Protein AF-A0A7S1WUR0-F1 (afdb_monomer_lite)

InterPro domains:
  IPR009030 Growth factor receptor cysteine-rich domain superfamily [SSF57184] (7-66)

Radius of gyration: 28.3 Å; chains: 1; bounding box: 76×23×71 Å

Structure (mmCIF, N/CA/C/O backbone):
data_AF-A0A7S1WUR0-F1
#
_entry.id   AF-A0A7S1WUR0-F1
#
loop_
_atom_site.group_PDB
_atom_site.id
_atom_site.type_symbol
_atom_site.label_atom_id
_atom_site.label_alt_id
_atom_site.label_comp_id
_atom_site.label_asym_id
_atom_site.label_entity_id
_atom_site.label_seq_id
_atom_site.pdbx_PDB_ins_code
_atom_site.Cartn_x
_atom_site.Cartn_y
_atom_site.Cartn_z
_atom_site.occupancy
_atom_site.B_iso_or_equiv
_atom_site.auth_seq_id
_atom_site.auth_comp_id
_atom_site.auth_asym_id
_atom_site.auth_atom_id
_atom_site.pdbx_PDB_model_num
ATOM 1 N N . LEU A 1 1 ? -18.881 -7.297 22.782 1.00 90.00 1 LEU A N 1
ATOM 2 C CA . LEU A 1 1 ? -18.454 -5.884 22.681 1.00 90.00 1 LEU A CA 1
ATOM 3 C C . LEU A 1 1 ? -19.595 -5.100 22.065 1.00 90.00 1 LEU A C 1
ATOM 5 O O . LEU A 1 1 ? -20.165 -5.576 21.096 1.00 90.00 1 LEU A O 1
ATOM 9 N N . PHE A 1 2 ? -19.976 -3.958 22.628 1.00 90.94 2 PHE A N 1
ATOM 10 C CA . PHE A 1 2 ? -21.025 -3.141 22.015 1.00 90.94 2 PHE A CA 1
ATOM 11 C C . PHE A 1 2 ? -20.499 -2.443 20.752 1.00 90.94 2 PHE A C 1
ATOM 13 O O . PHE A 1 2 ? -19.476 -1.752 20.819 1.00 90.94 2 PHE A O 1
ATOM 20 N N . ASP A 1 3 ? -21.188 -2.619 19.624 1.00 91.06 3 ASP A N 1
ATOM 21 C CA . ASP A 1 3 ? -20.923 -1.905 18.377 1.00 91.06 3 ASP A CA 1
ATOM 22 C C . ASP A 1 3 ? -22.010 -0.845 18.149 1.00 91.06 3 ASP A C 1
ATOM 24 O O . ASP A 1 3 ? -23.180 -1.152 17.919 1.00 91.06 3 ASP A O 1
ATOM 28 N N . ALA A 1 4 ? -21.609 0.427 18.205 1.00 87.00 4 ALA A N 1
ATOM 29 C CA . ALA A 1 4 ? -22.518 1.555 18.029 1.00 87.00 4 ALA A CA 1
ATOM 30 C C . ALA A 1 4 ? -23.053 1.691 16.592 1.00 87.00 4 ALA A C 1
ATOM 32 O O . ALA A 1 4 ? -24.118 2.270 16.403 1.00 87.00 4 ALA A O 1
ATOM 33 N N . ARG A 1 5 ? -22.334 1.179 15.584 1.00 84.50 5 ARG A N 1
ATOM 34 C CA . ARG A 1 5 ? -22.789 1.170 14.187 1.00 84.50 5 ARG A CA 1
ATOM 35 C C . ARG A 1 5 ? -23.819 0.070 13.969 1.00 84.50 5 ARG A C 1
ATOM 37 O O . ARG A 1 5 ? -24.817 0.304 13.296 1.00 84.50 5 ARG A O 1
ATOM 44 N N . ALA A 1 6 ? -23.570 -1.106 14.533 1.00 86.38 6 ALA A N 1
ATOM 45 C CA . ALA A 1 6 ? -24.468 -2.245 14.400 1.00 86.38 6 ALA A CA 1
ATOM 46 C C . ALA A 1 6 ? -25.691 -2.145 15.336 1.00 86.38 6 ALA A C 1
ATOM 48 O O . ALA A 1 6 ? -26.694 -2.826 15.125 1.00 86.38 6 ALA A O 1
ATOM 49 N N . GLY A 1 7 ? -25.612 -1.313 16.380 1.00 90.31 7 GLY A N 1
ATOM 50 C CA . GLY A 1 7 ? -26.679 -1.123 17.365 1.00 90.31 7 GLY A CA 1
ATOM 51 C C . GLY A 1 7 ? -26.875 -2.318 18.301 1.00 90.31 7 GLY A C 1
ATOM 52 O O . GLY A 1 7 ? -27.898 -2.408 18.973 1.00 90.31 7 GLY A O 1
ATOM 53 N N . HIS A 1 8 ? -25.921 -3.250 18.344 1.00 92.25 8 HIS A N 1
ATOM 54 C CA . HIS A 1 8 ? -26.003 -4.462 19.154 1.00 92.25 8 HIS A CA 1
ATOM 55 C C . HIS A 1 8 ? -24.619 -4.931 19.621 1.00 92.25 8 HIS A C 1
ATOM 57 O O . HIS A 1 8 ? -23.576 -4.391 19.245 1.00 92.25 8 HIS A O 1
ATOM 63 N N . CYS A 1 9 ? -24.606 -5.936 20.496 1.00 93.56 9 CYS A N 1
ATOM 64 C CA . CYS A 1 9 ? -23.377 -6.553 20.977 1.00 93.56 9 CYS A CA 1
ATOM 65 C C . CYS A 1 9 ? -22.859 -7.585 19.973 1.00 93.56 9 CYS A C 1
ATOM 67 O O . CYS A 1 9 ? -23.544 -8.559 19.676 1.00 93.56 9 CYS A O 1
ATOM 69 N N . VAL A 1 10 ? -21.618 -7.407 19.531 1.00 92.56 10 VAL A N 1
ATOM 70 C CA . VAL A 1 10 ? -20.904 -8.313 18.627 1.00 92.56 10 VAL A CA 1
ATOM 71 C C . VAL A 1 10 ? -19.798 -9.068 19.367 1.00 92.56 10 VAL A C 1
ATOM 73 O O . VAL A 1 10 ? -19.257 -8.592 20.374 1.00 92.56 10 VAL A O 1
ATOM 76 N N . SER A 1 11 ? -19.457 -10.263 18.886 1.00 90.88 11 SER A N 1
ATOM 77 C CA . SER A 1 11 ? -18.315 -11.048 19.379 1.00 90.88 11 SER A CA 1
ATOM 78 C C . SER A 1 11 ? -16.985 -10.495 18.864 1.00 90.88 11 SER A C 1
ATOM 80 O O . SER A 1 11 ? -16.018 -10.423 19.620 1.00 90.88 11 SER A O 1
ATOM 82 N N . PHE A 1 12 ? -16.967 -10.037 17.612 1.00 89.81 12 PHE A N 1
ATOM 83 C CA . PHE A 1 12 ? -15.813 -9.445 16.943 1.00 89.81 12 PHE A CA 1
ATOM 84 C C . PHE A 1 12 ? -16.182 -8.074 16.385 1.00 89.81 12 PHE A C 1
ATOM 86 O O . PHE A 1 12 ? -17.296 -7.885 15.908 1.00 89.81 12 PHE A O 1
ATOM 93 N N . CYS A 1 13 ? -15.252 -7.124 16.463 1.00 91.31 13 CYS A N 1
ATOM 94 C CA . CYS A 1 13 ? -15.443 -5.802 15.878 1.00 91.31 13 CYS A CA 1
ATOM 95 C C . CYS A 1 13 ? -15.172 -5.832 14.371 1.00 91.31 13 CYS A C 1
ATOM 97 O O . CYS A 1 13 ? -14.283 -6.552 13.912 1.00 91.31 13 CYS A O 1
ATOM 99 N N . ASP A 1 14 ? -15.909 -5.009 13.631 1.00 90.25 14 ASP A N 1
ATOM 100 C CA . ASP A 1 14 ? -15.717 -4.832 12.194 1.00 90.25 14 ASP A CA 1
ATOM 101 C C . ASP A 1 14 ? -14.340 -4.241 11.839 1.00 90.25 14 ASP A C 1
ATOM 103 O O . ASP A 1 14 ? -13.626 -3.670 12.669 1.00 90.25 14 ASP A O 1
ATOM 107 N N . LEU A 1 15 ? -13.976 -4.331 10.555 1.00 89.44 15 LEU A N 1
ATOM 108 C CA . LEU A 1 15 ? -12.764 -3.707 10.018 1.00 89.44 15 LEU A CA 1
ATOM 109 C C . LEU A 1 15 ? -12.739 -2.198 10.306 1.00 89.44 15 LEU A C 1
ATOM 111 O O . LEU A 1 15 ? -13.732 -1.487 10.152 1.00 89.44 15 LEU A O 1
ATOM 115 N N . GLY A 1 16 ? -11.570 -1.698 10.702 1.00 89.56 16 GLY A N 1
ATOM 116 C CA . GLY A 1 16 ? -11.385 -0.326 11.168 1.00 89.56 16 GLY A CA 1
ATOM 117 C C . GLY A 1 16 ? -11.782 -0.105 12.630 1.00 89.56 16 GLY A C 1
ATOM 118 O O . GLY A 1 16 ? -11.703 1.031 13.098 1.00 89.56 16 GLY A O 1
ATOM 119 N N . PHE A 1 17 ? -12.172 -1.150 13.365 1.00 92.00 17 PHE A N 1
ATOM 120 C CA . PHE A 1 17 ? -12.442 -1.096 14.798 1.00 92.00 17 PHE A CA 1
ATOM 121 C C . PHE A 1 17 ? -11.629 -2.148 15.557 1.00 92.00 17 PHE A C 1
ATOM 123 O O . PHE A 1 17 ? -11.302 -3.210 15.032 1.00 92.00 17 PHE A O 1
ATOM 130 N N . TRP A 1 18 ? -11.306 -1.853 16.814 1.00 92.88 18 TRP A N 1
ATOM 131 C CA . TRP A 1 18 ? -10.669 -2.798 17.725 1.00 92.88 18 TRP A CA 1
ATOM 132 C C . TRP A 1 18 ? -11.531 -3.029 18.963 1.00 92.88 18 TRP A C 1
ATOM 134 O O . TRP A 1 18 ? -12.318 -2.172 19.382 1.00 92.88 18 TRP A O 1
ATOM 144 N N . ALA A 1 19 ? -11.366 -4.212 19.545 1.00 92.81 19 ALA A N 1
ATOM 145 C CA . ALA A 1 19 ? -12.033 -4.614 20.769 1.00 92.81 19 ALA A CA 1
ATOM 146 C C . ALA A 1 19 ? -11.375 -3.937 21.975 1.00 92.81 19 ALA A C 1
ATOM 148 O O . ALA A 1 19 ? -10.319 -4.369 22.437 1.00 92.81 19 ALA A O 1
ATOM 149 N N . ASP A 1 20 ? -12.002 -2.887 22.500 1.00 91.62 20 ASP A N 1
ATOM 150 C CA . ASP A 1 20 ? -11.594 -2.311 23.774 1.00 91.62 20 ASP A CA 1
ATOM 151 C C . ASP A 1 20 ? -12.255 -3.094 24.914 1.00 91.62 20 ASP A C 1
ATOM 153 O O . ASP A 1 20 ? -13.465 -2.990 25.143 1.00 91.62 20 ASP A O 1
ATOM 157 N N . GLN A 1 21 ? -11.450 -3.898 25.609 1.00 89.00 21 GLN A N 1
ATOM 158 C CA . GLN A 1 21 ? -11.904 -4.725 26.727 1.00 89.00 21 GLN A CA 1
ATOM 159 C C . GLN A 1 21 ? -12.212 -3.902 27.982 1.00 89.00 21 GLN A C 1
ATOM 161 O O . GLN A 1 21 ? -13.090 -4.286 28.754 1.00 89.00 21 GLN A O 1
ATOM 166 N N . GLU A 1 22 ? -11.550 -2.759 28.166 1.00 90.62 22 GLU A N 1
ATOM 167 C CA . GLU A 1 22 ? -11.754 -1.876 29.316 1.00 90.62 22 GLU A CA 1
ATOM 168 C C . GLU A 1 22 ? -13.113 -1.177 29.210 1.00 90.62 22 GLU A C 1
ATOM 170 O O . GLU A 1 22 ? -13.914 -1.189 30.142 1.00 90.62 22 GLU A O 1
ATOM 175 N N . ALA A 1 23 ? -13.433 -0.664 28.020 1.00 90.12 23 ALA A N 1
ATOM 176 C CA . ALA A 1 23 ? -14.719 -0.026 27.742 1.00 90.12 23 ALA A CA 1
ATOM 177 C C . ALA A 1 23 ? -15.815 -1.000 27.254 1.00 90.12 23 ALA A C 1
ATOM 179 O O . ALA A 1 23 ? -16.931 -0.564 26.964 1.00 90.12 23 ALA A O 1
ATOM 180 N N . ARG A 1 24 ? -15.500 -2.297 27.105 1.00 91.81 24 ARG A N 1
ATOM 181 C CA . ARG A 1 24 ? -16.358 -3.364 26.538 1.00 91.81 24 ARG A CA 1
ATOM 182 C C . ARG A 1 24 ? -17.076 -2.988 25.232 1.00 91.81 24 ARG A C 1
ATOM 184 O O . ARG A 1 24 ? -18.183 -3.464 24.951 1.00 91.81 24 ARG A O 1
ATOM 191 N N . ARG A 1 25 ? -16.442 -2.174 24.390 1.00 93.69 25 ARG A N 1
ATOM 192 C CA . ARG A 1 25 ? -17.025 -1.656 23.142 1.00 93.69 25 ARG A CA 1
ATOM 193 C C . ARG A 1 25 ? -16.024 -1.657 21.999 1.00 93.69 25 ARG A C 1
ATOM 195 O O . ARG A 1 25 ? -14.817 -1.626 22.220 1.00 93.69 25 ARG A O 1
ATOM 202 N N . CYS A 1 26 ? -16.533 -1.648 20.776 1.00 93.19 26 CYS A N 1
ATOM 203 C CA . CYS A 1 26 ? -15.703 -1.476 19.593 1.00 93.19 26 CYS A CA 1
ATOM 204 C C . CYS A 1 26 ? -15.317 0.002 19.444 1.00 93.19 26 CYS A C 1
ATOM 206 O O . CYS A 1 26 ? -16.183 0.875 19.350 1.00 93.19 26 CYS A O 1
ATOM 208 N N . LYS A 1 27 ? -14.014 0.300 19.448 1.00 92.38 27 LYS A N 1
ATOM 209 C CA . LYS A 1 27 ? -13.481 1.651 19.201 1.00 92.38 27 LYS A CA 1
ATOM 210 C C . LYS A 1 27 ? -12.871 1.724 17.806 1.00 92.38 27 LYS A C 1
ATOM 212 O O . LYS A 1 27 ? -12.315 0.745 17.326 1.00 92.38 27 LYS A O 1
ATOM 217 N N . ARG A 1 28 ? -13.001 2.875 17.143 1.00 91.81 28 ARG A N 1
ATOM 218 C CA . ARG A 1 28 ? -12.501 3.083 15.775 1.00 91.81 28 ARG A CA 1
ATOM 219 C C . ARG A 1 28 ? -10.994 3.303 15.781 1.00 91.81 28 ARG A C 1
ATOM 221 O O . ARG A 1 28 ? -10.560 4.232 16.455 1.00 91.81 28 ARG A O 1
ATOM 228 N N . CYS A 1 29 ? -10.266 2.532 14.969 1.00 92.06 29 CYS A N 1
ATOM 229 C CA . CYS A 1 29 ? -8.833 2.661 14.686 1.00 92.06 29 CYS A CA 1
ATOM 230 C C . CYS A 1 29 ? -8.418 4.077 14.263 1.00 92.06 29 CYS A C 1
ATOM 232 O O . CYS A 1 29 ? -9.231 4.872 13.789 1.00 92.06 29 CYS A O 1
ATOM 234 N N . ALA A 1 30 ? -7.122 4.369 14.403 1.00 88.56 30 ALA A N 1
ATOM 235 C CA . ALA A 1 30 ? -6.538 5.589 13.862 1.00 88.56 30 ALA A CA 1
ATOM 236 C C . ALA A 1 30 ? -6.801 5.732 12.353 1.00 88.56 30 ALA A C 1
ATOM 238 O O . ALA A 1 30 ? -6.968 4.749 11.623 1.00 88.56 30 ALA A O 1
ATOM 239 N N . GLU A 1 31 ? -6.804 6.983 11.896 1.00 85.19 31 GLU A N 1
ATOM 240 C CA . GLU A 1 31 ? -6.883 7.355 10.484 1.00 85.19 31 GLU A CA 1
ATOM 241 C C . GLU A 1 31 ? -5.952 6.484 9.628 1.00 85.19 31 GLU A C 1
ATOM 243 O O . GLU A 1 31 ? -4.789 6.269 9.970 1.00 85.19 31 GLU A O 1
ATOM 248 N N . ARG A 1 32 ? -6.459 6.012 8.481 1.00 85.06 32 ARG A N 1
ATOM 249 C CA . ARG A 1 32 ? -5.695 5.209 7.506 1.00 85.06 32 ARG A CA 1
ATOM 250 C C . ARG A 1 32 ? -5.196 3.863 8.047 1.00 85.06 32 ARG A C 1
ATOM 252 O O . ARG A 1 32 ? -4.280 3.290 7.464 1.00 85.06 32 ARG A O 1
ATOM 259 N N . CYS A 1 33 ? -5.809 3.332 9.103 1.00 91.50 33 CYS A N 1
ATOM 260 C CA . CYS A 1 33 ? -5.553 1.985 9.598 1.00 91.50 33 CYS A CA 1
ATOM 261 C C . CYS A 1 33 ? -6.763 1.068 9.372 1.00 91.50 33 CYS A C 1
ATOM 263 O O . CYS A 1 33 ? -7.885 1.400 9.749 1.00 91.50 33 CYS A O 1
ATOM 265 N N . LEU A 1 34 ? -6.531 -0.100 8.771 1.00 91.81 34 LEU A N 1
ATOM 266 C CA . LEU A 1 34 ? -7.570 -1.093 8.485 1.00 91.81 34 LEU A CA 1
ATOM 267 C C . LEU A 1 34 ? -7.825 -2.023 9.678 1.00 91.81 34 LEU A C 1
ATOM 269 O O . LEU A 1 34 ? -8.962 -2.394 9.945 1.00 91.81 34 LEU A O 1
ATOM 273 N N . SER A 1 35 ? -6.775 -2.408 10.398 1.00 90.94 35 SER A N 1
ATOM 274 C CA . SER A 1 35 ? -6.894 -3.188 11.632 1.00 90.94 35 SER A CA 1
ATOM 275 C C . SER A 1 35 ? -5.834 -2.736 12.616 1.00 90.94 35 SER A C 1
ATOM 277 O O . SER A 1 35 ? -4.666 -2.634 12.238 1.00 90.94 35 SER A O 1
ATOM 279 N N . CYS A 1 36 ? -6.219 -2.513 13.864 1.00 91.38 36 CYS A N 1
ATOM 280 C CA . CYS A 1 36 ? -5.332 -2.049 14.917 1.00 91.38 36 CYS A CA 1
ATOM 281 C C . CYS A 1 36 ? -5.550 -2.862 16.196 1.00 91.38 36 CYS A C 1
ATOM 283 O O . CYS A 1 36 ? -6.627 -3.414 16.415 1.00 91.38 36 CYS A O 1
ATOM 285 N N . GLN A 1 37 ? -4.517 -2.945 17.030 1.00 89.62 37 GLN A N 1
ATOM 286 C CA . GLN A 1 37 ? -4.620 -3.530 18.369 1.00 89.62 37 GLN A CA 1
ATOM 287 C C . GLN A 1 37 ? -5.019 -2.477 19.408 1.00 89.62 37 GLN A C 1
ATOM 289 O O . GLN A 1 37 ? -5.698 -2.777 20.385 1.00 89.62 37 GLN A O 1
ATOM 294 N N . SER A 1 38 ? -4.594 -1.235 19.188 1.00 88.00 38 SER A N 1
ATOM 295 C CA . SER A 1 38 ? -4.906 -0.077 20.017 1.00 88.00 38 SER A CA 1
ATOM 296 C C . SER A 1 38 ? -4.967 1.176 19.146 1.00 88.00 38 SER A C 1
ATOM 298 O O . SER A 1 38 ? -4.616 1.137 17.964 1.00 88.00 38 SER A O 1
ATOM 300 N N . LEU A 1 39 ? -5.353 2.311 19.732 1.00 87.00 39 LEU A N 1
ATOM 301 C CA . LEU A 1 39 ? -5.413 3.593 19.023 1.00 87.00 39 LEU A CA 1
ATOM 302 C C . LEU A 1 39 ? -4.074 3.984 18.363 1.00 87.00 39 LEU A C 1
ATOM 304 O O . LEU A 1 39 ? -4.082 4.626 17.319 1.00 87.00 39 LEU A O 1
ATOM 308 N N . HIS A 1 40 ? -2.940 3.578 18.942 1.00 86.56 40 HIS A N 1
ATOM 309 C CA . HIS A 1 40 ? -1.593 3.917 18.458 1.00 86.56 40 HIS A CA 1
ATOM 310 C C . HIS A 1 40 ? -0.851 2.737 17.813 1.00 86.56 40 HIS A C 1
ATOM 312 O O . HIS A 1 40 ? 0.299 2.886 17.415 1.00 86.56 40 HIS A O 1
ATOM 318 N N . SER A 1 41 ? -1.482 1.564 17.724 1.00 89.75 41 SER A N 1
ATOM 319 C CA . SER A 1 41 ? -0.858 0.345 17.204 1.00 89.75 41 SER A CA 1
ATOM 320 C C . SER A 1 41 ? -1.657 -0.191 16.024 1.00 89.75 41 SER A C 1
ATOM 322 O O . SER A 1 41 ? -2.572 -1.006 16.182 1.00 89.75 41 SER A O 1
ATOM 324 N N . CYS A 1 42 ? -1.333 0.298 14.828 1.00 92.38 42 CYS A N 1
ATOM 325 C CA . CYS A 1 42 ? -1.866 -0.232 13.583 1.00 92.38 42 CYS A CA 1
ATOM 326 C C . CYS A 1 42 ? -1.162 -1.539 13.194 1.00 92.38 42 CYS A C 1
ATOM 328 O O . CYS A 1 42 ? 0.061 -1.625 13.207 1.00 92.38 42 CYS A O 1
ATOM 330 N N . LEU A 1 43 ? -1.944 -2.546 12.809 1.00 90.94 43 LEU A N 1
ATOM 331 C CA . LEU A 1 43 ? -1.461 -3.856 12.360 1.00 90.94 43 LEU A CA 1
ATOM 332 C C . LEU A 1 43 ? -1.532 -4.007 10.838 1.00 90.94 43 LEU A C 1
ATOM 334 O O . LEU A 1 43 ? -0.737 -4.732 10.243 1.00 90.94 43 LEU A O 1
ATOM 338 N N . ARG A 1 44 ? -2.509 -3.359 10.193 1.00 90.88 44 ARG A N 1
ATOM 339 C CA . ARG A 1 44 ? -2.717 -3.473 8.746 1.00 90.88 44 ARG A CA 1
ATOM 340 C C . ARG A 1 44 ? -3.183 -2.156 8.158 1.00 90.88 44 ARG A C 1
ATOM 342 O O . ARG A 1 44 ? -4.131 -1.546 8.649 1.00 90.88 44 ARG A O 1
ATOM 349 N N . CYS A 1 45 ? -2.536 -1.766 7.070 1.00 92.12 45 CYS A N 1
ATOM 350 C CA . CYS A 1 45 ? -2.918 -0.612 6.275 1.00 92.12 45 CYS A CA 1
ATOM 351 C C . CYS A 1 45 ? -3.994 -0.976 5.245 1.00 92.12 45 CYS A C 1
ATOM 353 O O . CYS A 1 45 ? -4.098 -2.144 4.858 1.00 92.12 45 CYS A O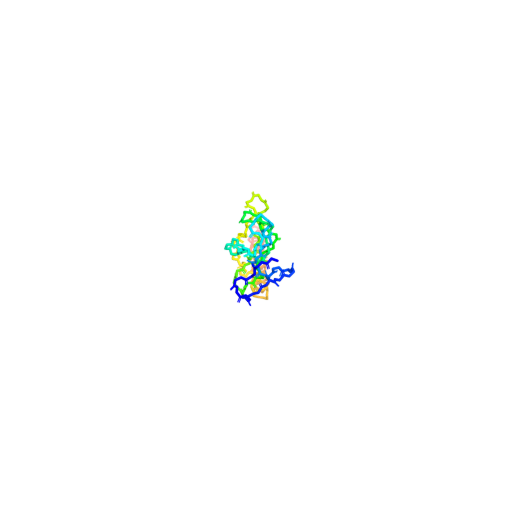 1
ATOM 355 N N . PRO A 1 46 ? -4.795 0.000 4.791 1.00 89.88 46 PRO A N 1
ATOM 356 C CA . PRO A 1 46 ? -5.715 -0.204 3.683 1.00 89.88 46 PRO A CA 1
ATOM 357 C C . PRO A 1 46 ? -4.962 -0.617 2.412 1.00 89.88 46 PRO A C 1
ATOM 359 O O . PRO A 1 46 ? -3.764 -0.356 2.258 1.00 89.88 46 PRO A O 1
ATOM 362 N N . GLY A 1 47 ? -5.685 -1.276 1.504 1.00 85.88 47 GLY A N 1
ATOM 363 C CA . GLY A 1 47 ? -5.162 -1.643 0.192 1.00 85.88 47 GLY A CA 1
ATOM 364 C C . GLY A 1 47 ? -4.666 -0.417 -0.581 1.00 85.88 47 GLY A C 1
ATOM 365 O O . GLY A 1 47 ? -5.078 0.711 -0.296 1.00 85.88 47 GLY A O 1
ATOM 366 N N . PRO A 1 48 ? -3.748 -0.608 -1.536 1.00 83.44 48 PRO A N 1
ATOM 367 C CA . PRO A 1 48 ? -3.257 0.500 -2.325 1.00 83.44 48 PRO A CA 1
ATOM 368 C C . PRO A 1 48 ? -4.363 1.001 -3.258 1.00 83.44 48 PRO A C 1
ATOM 370 O O . PRO A 1 48 ? -5.083 0.214 -3.868 1.00 83.44 48 PRO A O 1
ATOM 373 N N . ASP A 1 49 ? -4.444 2.314 -3.392 1.00 82.19 49 ASP A N 1
ATOM 374 C CA . ASP A 1 49 ? -5.250 2.974 -4.410 1.00 82.19 49 ASP A CA 1
ATOM 375 C C . ASP A 1 49 ? -4.455 3.017 -5.735 1.00 82.19 49 ASP A C 1
ATOM 377 O O . ASP A 1 49 ? -3.271 2.639 -5.781 1.00 82.19 49 ASP A O 1
ATOM 381 N N . GLY A 1 50 ? -5.081 3.461 -6.825 1.00 75.75 50 GLY A N 1
ATOM 382 C CA . GLY A 1 50 ? -4.449 3.569 -8.145 1.00 75.75 50 GLY A CA 1
ATOM 383 C C . GLY A 1 50 ? -3.169 4.416 -8.141 1.00 75.75 50 GLY A C 1
ATOM 384 O O . GLY A 1 50 ? -2.229 4.116 -8.874 1.00 75.75 50 GLY A O 1
ATOM 385 N N . GLU A 1 51 ? -3.087 5.424 -7.267 1.00 80.50 51 GLU A N 1
ATOM 386 C CA . GLU A 1 51 ? -1.942 6.350 -7.197 1.00 80.50 51 GLU A CA 1
ATOM 387 C C . GLU A 1 51 ? -1.078 6.177 -5.945 1.00 80.50 51 GLU A C 1
ATOM 389 O O . GLU A 1 51 ? 0.125 6.444 -5.959 1.00 80.50 51 GLU A O 1
ATOM 394 N N . ARG A 1 52 ? -1.679 5.736 -4.836 1.00 87.75 52 ARG A N 1
ATOM 395 C CA . ARG A 1 52 ? -1.051 5.740 -3.510 1.00 87.75 52 ARG A CA 1
ATOM 396 C C . ARG A 1 52 ? -0.971 4.336 -2.943 1.00 87.75 52 ARG A C 1
ATOM 398 O O . ARG A 1 52 ? -1.919 3.561 -3.002 1.00 87.75 52 ARG A O 1
ATOM 405 N N . LYS A 1 53 ? 0.159 4.024 -2.323 1.00 90.88 53 LYS A N 1
ATOM 406 C CA . LYS A 1 53 ? 0.370 2.818 -1.530 1.00 90.88 53 LYS A CA 1
ATOM 407 C C . LYS A 1 53 ? 0.489 3.202 -0.061 1.00 90.88 53 LYS A C 1
ATOM 409 O O . LYS A 1 53 ? 1.198 4.142 0.289 1.00 90.88 53 LYS A O 1
ATOM 414 N N . TYR A 1 54 ? -0.183 2.450 0.799 1.0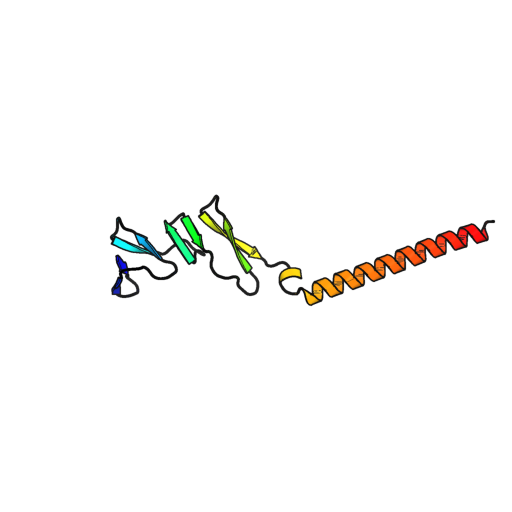0 90.38 54 TYR A N 1
ATOM 415 C CA . TYR A 1 54 ? -0.057 2.589 2.244 1.00 90.38 54 TYR A CA 1
ATOM 416 C C . TYR A 1 54 ? 0.940 1.549 2.751 1.00 90.38 54 TYR A C 1
ATOM 418 O O . TYR A 1 54 ? 0.834 0.367 2.422 1.00 90.38 54 TYR A O 1
ATOM 426 N N . VAL A 1 55 ? 1.933 1.993 3.513 1.00 90.75 55 VAL A N 1
ATOM 427 C CA . VAL A 1 55 ? 2.977 1.136 4.087 1.00 90.75 55 VAL A CA 1
ATOM 428 C C . VAL A 1 55 ? 2.938 1.290 5.600 1.00 90.75 55 VAL A C 1
ATOM 430 O O . VAL A 1 55 ? 2.804 2.404 6.097 1.00 90.75 55 VAL A O 1
ATOM 433 N N . LEU A 1 56 ? 3.030 0.182 6.331 1.00 91.56 56 LEU A N 1
ATOM 434 C CA . LEU A 1 56 ? 3.026 0.209 7.789 1.00 91.56 56 LEU A CA 1
ATOM 435 C C . LEU A 1 56 ? 4.400 0.653 8.308 1.00 91.56 56 LEU A C 1
ATOM 437 O O . LEU A 1 56 ? 5.412 0.033 7.988 1.00 91.56 56 LEU A O 1
ATOM 441 N N . ASP A 1 57 ? 4.431 1.724 9.097 1.00 90.81 57 ASP A N 1
ATOM 442 C CA . ASP A 1 57 ? 5.603 2.160 9.852 1.00 90.81 57 ASP A CA 1
ATOM 443 C C . ASP A 1 57 ? 5.534 1.562 11.263 1.00 90.81 57 ASP A C 1
ATOM 445 O O . ASP A 1 57 ? 4.769 2.021 12.118 1.00 90.81 57 ASP A O 1
ATOM 449 N N . ASN A 1 58 ? 6.339 0.524 11.498 1.00 87.69 58 ASN A N 1
ATOM 450 C CA . ASN A 1 58 ? 6.372 -0.206 12.766 1.00 87.69 58 ASN A CA 1
ATOM 451 C C . ASN A 1 58 ? 6.883 0.641 13.942 1.00 87.69 58 ASN A C 1
ATOM 453 O O . ASN A 1 58 ? 6.529 0.350 15.079 1.00 87.69 58 ASN A O 1
ATOM 457 N N . ASN A 1 59 ? 7.667 1.698 13.699 1.00 87.50 59 ASN A N 1
ATOM 458 C CA . ASN A 1 59 ? 8.181 2.541 14.783 1.00 87.50 59 ASN A CA 1
ATOM 459 C C . ASN A 1 59 ? 7.097 3.462 15.349 1.00 87.50 59 ASN A C 1
ATOM 461 O O . ASN A 1 59 ? 7.117 3.799 16.529 1.00 87.50 59 ASN A O 1
ATOM 465 N N . LYS A 1 60 ? 6.156 3.884 14.501 1.00 84.38 60 LYS A N 1
ATOM 466 C CA . LYS A 1 60 ? 5.050 4.776 14.881 1.00 84.38 60 LYS A CA 1
ATOM 467 C C . LYS A 1 60 ? 3.727 4.041 15.077 1.00 84.38 60 LYS A C 1
ATOM 469 O O . LYS A 1 60 ? 2.766 4.666 15.515 1.00 84.38 60 LYS A O 1
ATOM 474 N N . GLY A 1 61 ? 3.654 2.765 14.690 1.00 86.00 61 GLY A N 1
ATOM 475 C CA . GLY A 1 61 ? 2.408 2.001 14.657 1.00 86.00 61 GLY A CA 1
ATOM 476 C C . GLY A 1 61 ? 1.370 2.623 13.721 1.00 86.00 61 GLY A C 1
ATOM 477 O O . GLY A 1 61 ? 0.178 2.586 14.016 1.00 86.00 61 GLY A O 1
ATOM 478 N N . SER A 1 62 ? 1.805 3.248 12.621 1.00 88.81 62 SER A N 1
ATOM 479 C CA . SER A 1 62 ? 0.938 4.048 11.747 1.00 88.81 62 SER A CA 1
ATOM 480 C C . SER A 1 62 ? 1.225 3.811 10.268 1.00 88.81 62 SER A C 1
ATOM 482 O O . SER A 1 62 ? 2.325 3.424 9.883 1.00 88.81 62 SER A O 1
ATOM 484 N N . CYS A 1 63 ? 0.226 4.038 9.419 1.00 90.88 63 CYS A N 1
ATOM 485 C CA . CYS A 1 63 ? 0.336 3.841 7.980 1.00 90.88 63 CYS A CA 1
ATOM 486 C C . CYS A 1 63 ? 0.830 5.110 7.286 1.00 90.88 63 CYS A C 1
ATOM 488 O O . CYS A 1 63 ? 0.135 6.127 7.241 1.00 90.88 63 CYS A O 1
ATOM 490 N N . ILE A 1 64 ? 2.015 5.029 6.686 1.00 91.00 64 ILE A N 1
ATOM 491 C CA . ILE A 1 64 ? 2.580 6.095 5.864 1.00 91.00 64 ILE A CA 1
ATOM 492 C C . ILE A 1 64 ? 2.086 5.977 4.421 1.00 91.00 64 ILE A C 1
ATOM 494 O O . ILE A 1 64 ? 1.977 4.887 3.855 1.00 91.00 64 ILE A O 1
ATOM 498 N N . VAL A 1 65 ? 1.794 7.123 3.810 1.00 90.25 65 VAL A N 1
ATOM 499 C CA . VAL A 1 65 ? 1.395 7.207 2.403 1.00 90.25 65 VAL A CA 1
ATOM 500 C C . VAL A 1 65 ? 2.649 7.319 1.546 1.00 90.25 65 VAL A C 1
ATOM 502 O O . VAL A 1 65 ? 3.513 8.160 1.800 1.00 90.25 65 VAL A O 1
ATOM 505 N N . ARG A 1 66 ? 2.748 6.480 0.520 1.00 89.62 66 ARG A N 1
ATOM 506 C CA . ARG A 1 66 ? 3.773 6.550 -0.519 1.00 89.62 66 ARG A CA 1
ATOM 507 C C . ARG A 1 66 ? 3.092 6.675 -1.871 1.00 89.62 66 ARG A C 1
ATOM 509 O O . ARG A 1 66 ? 2.198 5.896 -2.187 1.00 89.62 66 ARG A O 1
ATOM 516 N N . GLU A 1 67 ? 3.498 7.655 -2.662 1.00 88.44 67 GLU A N 1
ATOM 517 C CA . GLU A 1 67 ? 3.079 7.733 -4.060 1.00 88.44 67 GLU A CA 1
ATOM 518 C C . GLU A 1 67 ? 3.742 6.595 -4.833 1.00 88.44 67 GLU A C 1
ATOM 520 O O . GLU A 1 67 ? 4.932 6.320 -4.643 1.00 88.44 67 GLU A O 1
ATOM 525 N N . ARG A 1 68 ? 2.967 5.899 -5.669 1.00 82.81 68 ARG A N 1
ATOM 526 C CA . ARG A 1 68 ? 3.543 4.927 -6.597 1.00 82.81 68 ARG A CA 1
ATOM 527 C C . ARG A 1 68 ? 4.381 5.689 -7.605 1.00 82.81 68 ARG A C 1
ATOM 529 O O . ARG A 1 68 ? 3.923 6.673 -8.185 1.00 82.81 68 ARG A O 1
ATOM 536 N N . ARG A 1 69 ? 5.608 5.234 -7.827 1.00 85.31 69 ARG A N 1
ATOM 537 C CA . ARG A 1 69 ? 6.478 5.880 -8.812 1.00 85.31 69 ARG A CA 1
ATOM 538 C C . ARG A 1 69 ? 5.936 5.610 -10.214 1.00 85.31 69 ARG A C 1
ATOM 540 O O . ARG A 1 69 ? 5.248 4.614 -10.431 1.00 85.31 69 ARG A O 1
ATOM 547 N N . LEU 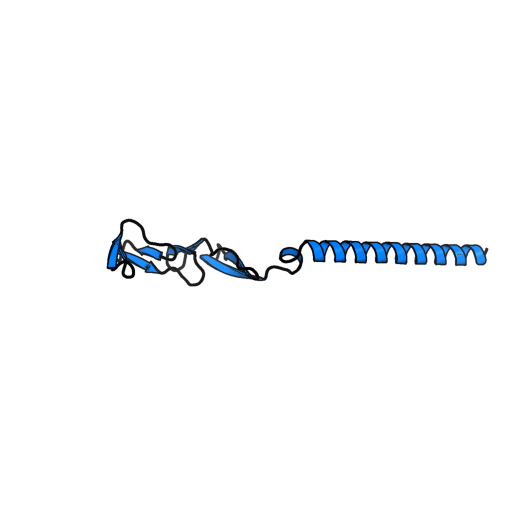A 1 70 ? 6.243 6.478 -11.178 1.00 78.75 70 LEU A N 1
ATOM 548 C CA . LEU A 1 70 ? 5.738 6.327 -12.551 1.00 78.75 70 LEU A CA 1
ATOM 549 C C . LEU A 1 70 ? 6.044 4.941 -13.145 1.00 78.75 70 LEU A C 1
ATOM 551 O O . LEU A 1 70 ? 5.190 4.372 -13.814 1.00 78.75 70 LEU A O 1
ATOM 555 N N . TRP A 1 71 ? 7.198 4.353 -12.820 1.00 77.00 71 TRP A N 1
ATOM 556 C CA . TRP A 1 71 ? 7.561 2.997 -13.248 1.00 77.00 71 TRP A CA 1
ATOM 557 C C . TRP A 1 71 ? 6.776 1.869 -12.557 1.00 77.00 71 TRP A C 1
ATOM 559 O O . TRP A 1 71 ? 6.695 0.773 -13.096 1.00 77.00 71 TRP A O 1
ATOM 569 N N . GLU A 1 72 ? 6.202 2.108 -11.373 1.00 80.31 72 GLU A N 1
ATOM 570 C CA . GLU A 1 72 ? 5.299 1.167 -10.687 1.00 80.31 72 GLU A CA 1
ATOM 571 C C . GLU A 1 72 ? 3.861 1.291 -11.197 1.00 80.31 72 GLU A C 1
ATOM 573 O O . GLU A 1 72 ? 3.089 0.338 -11.102 1.00 80.31 72 GLU A O 1
ATOM 578 N N . ARG A 1 73 ? 3.485 2.473 -11.698 1.00 77.94 73 ARG A N 1
ATOM 579 C CA . ARG A 1 73 ? 2.162 2.729 -12.278 1.00 77.94 73 ARG A CA 1
ATOM 580 C C . ARG A 1 73 ? 2.071 2.249 -13.728 1.00 77.94 73 ARG A C 1
ATOM 582 O O . ARG A 1 73 ? 1.039 1.715 -14.109 1.00 77.94 73 ARG A O 1
ATOM 589 N N . HIS A 1 74 ? 3.151 2.425 -14.488 1.00 84.44 74 HIS A N 1
ATOM 590 C CA . HIS A 1 74 ? 3.235 2.150 -15.922 1.00 84.44 74 HIS A CA 1
ATOM 591 C C . HIS A 1 74 ? 4.552 1.436 -16.273 1.00 84.44 74 HIS A C 1
ATOM 593 O O . HIS A 1 74 ? 5.476 2.059 -16.816 1.00 84.44 74 HIS A O 1
ATOM 599 N N . PRO A 1 75 ? 4.685 0.141 -15.935 1.00 84.38 75 PRO A N 1
ATOM 600 C CA . PRO A 1 75 ? 5.912 -0.613 -16.181 1.00 84.38 75 PRO A CA 1
ATOM 601 C C . PRO A 1 75 ? 6.263 -0.697 -17.674 1.00 84.38 75 PRO A C 1
ATOM 603 O O . PRO A 1 75 ? 7.437 -0.607 -18.032 1.00 84.38 75 PRO A O 1
ATOM 606 N N . GLU A 1 76 ? 5.264 -0.792 -18.554 1.00 86.06 76 GLU A N 1
ATOM 607 C CA . GLU A 1 76 ? 5.434 -0.854 -20.007 1.00 86.06 76 GLU A CA 1
ATOM 608 C C . GLU A 1 76 ? 6.079 0.415 -20.583 1.00 86.06 76 GLU A C 1
ATOM 610 O O . GLU A 1 76 ? 7.019 0.338 -21.378 1.00 86.06 76 GLU A O 1
ATOM 615 N N . HIS A 1 77 ? 5.639 1.590 -20.129 1.00 85.94 77 HIS A N 1
ATOM 616 C CA . HIS A 1 77 ? 6.170 2.869 -20.594 1.00 85.94 77 HIS A CA 1
ATOM 617 C C . HIS A 1 77 ? 7.579 3.129 -20.054 1.00 85.94 77 HIS A C 1
ATOM 619 O O . HIS A 1 77 ? 8.444 3.614 -20.785 1.00 85.94 77 HIS A O 1
ATOM 625 N N . ALA A 1 78 ? 7.839 2.766 -18.795 1.00 90.06 78 ALA A N 1
ATOM 626 C CA . ALA A 1 78 ? 9.165 2.903 -18.201 1.00 90.06 78 ALA A CA 1
ATOM 627 C C . ALA A 1 78 ? 10.198 1.990 -18.883 1.00 90.06 78 ALA A C 1
ATOM 629 O O . ALA A 1 78 ? 11.304 2.440 -19.184 1.00 90.06 78 ALA A O 1
ATOM 630 N N . ALA A 1 79 ? 9.829 0.740 -19.182 1.00 89.81 79 ALA A N 1
ATOM 631 C CA . ALA A 1 79 ? 10.696 -0.188 -19.903 1.00 89.81 79 ALA A CA 1
ATOM 632 C C . ALA A 1 79 ? 11.013 0.319 -21.319 1.00 89.81 79 ALA A C 1
ATOM 634 O O . ALA A 1 79 ? 12.176 0.331 -21.721 1.00 89.81 79 ALA A O 1
ATOM 635 N N . ALA A 1 80 ? 10.007 0.810 -22.050 1.00 92.38 80 ALA A N 1
ATOM 636 C CA . ALA A 1 80 ? 10.203 1.369 -23.386 1.00 92.38 80 ALA A CA 1
ATOM 637 C C . ALA A 1 80 ? 11.144 2.589 -23.384 1.00 92.38 80 ALA A C 1
ATOM 639 O O . ALA A 1 80 ? 12.033 2.677 -24.231 1.00 92.38 80 ALA A O 1
ATOM 640 N N . LEU A 1 81 ? 10.994 3.503 -22.416 1.00 92.12 81 LEU A N 1
ATOM 641 C CA . LEU A 1 81 ? 11.870 4.672 -22.263 1.00 92.12 81 LEU A CA 1
ATOM 642 C C . LEU A 1 81 ? 13.307 4.290 -21.889 1.00 92.12 81 LEU A C 1
ATOM 644 O O . LEU A 1 81 ? 14.255 4.880 -22.402 1.00 92.12 81 LEU A O 1
ATOM 648 N N . ALA A 1 82 ? 13.486 3.296 -21.018 1.00 92.88 82 ALA A N 1
ATOM 649 C CA . ALA A 1 82 ? 14.814 2.818 -20.645 1.00 92.88 82 ALA A CA 1
ATOM 650 C C . ALA A 1 82 ? 15.544 2.185 -21.841 1.00 92.88 82 ALA A C 1
ATOM 652 O O . ALA A 1 82 ? 16.721 2.465 -22.072 1.00 92.88 82 ALA A O 1
ATOM 653 N N . LEU A 1 83 ? 14.838 1.369 -22.632 1.00 94.50 83 LEU A N 1
ATOM 654 C CA . LEU A 1 83 ? 15.396 0.728 -23.824 1.00 94.50 83 LEU A CA 1
ATOM 655 C C . LEU A 1 83 ? 15.744 1.742 -24.918 1.00 94.50 83 LEU A C 1
ATOM 657 O O . LEU A 1 83 ? 16.816 1.648 -25.519 1.00 94.50 83 LEU A O 1
ATOM 661 N N . SER A 1 84 ? 14.874 2.724 -25.171 1.00 95.81 84 SER A N 1
ATOM 662 C CA . SER A 1 84 ? 15.134 3.753 -26.182 1.00 95.81 84 SER A CA 1
ATOM 663 C C . SER A 1 84 ? 16.324 4.632 -25.798 1.00 95.81 84 SER A C 1
ATOM 665 O O . SER A 1 84 ? 17.216 4.833 -26.622 1.00 95.81 84 SER A O 1
ATOM 667 N N . ALA A 1 85 ? 16.400 5.072 -24.539 1.00 95.88 85 ALA A N 1
ATOM 668 C CA . ALA A 1 85 ? 17.540 5.825 -24.027 1.00 95.88 85 ALA A CA 1
ATOM 669 C C . ALA A 1 85 ? 18.844 5.015 -24.120 1.00 95.88 85 ALA A C 1
ATOM 671 O O . ALA A 1 85 ? 19.850 5.526 -24.608 1.00 95.88 85 ALA A O 1
ATOM 672 N N . GLY A 1 86 ? 18.815 3.734 -23.731 1.00 95.69 86 GLY A N 1
ATOM 673 C CA . GLY A 1 86 ? 19.973 2.844 -23.834 1.00 95.69 86 GLY A CA 1
ATOM 674 C C . GLY A 1 86 ? 20.473 2.683 -25.272 1.00 95.69 86 GLY A C 1
ATOM 675 O O . GLY A 1 86 ? 21.670 2.808 -25.523 1.00 95.69 86 GLY A O 1
ATOM 676 N N . SER A 1 87 ? 19.560 2.481 -26.226 1.00 96.12 87 SER A N 1
ATOM 677 C CA . SER A 1 87 ? 19.891 2.382 -27.652 1.00 96.12 87 SER A CA 1
ATOM 678 C C . SER A 1 87 ? 20.554 3.661 -28.169 1.00 96.12 87 SER A C 1
ATOM 680 O O . SER A 1 87 ? 21.646 3.607 -28.735 1.00 96.12 87 SER A O 1
ATOM 682 N N . VAL A 1 88 ? 19.957 4.828 -27.899 1.00 97.25 88 VAL A N 1
ATOM 683 C CA . VAL A 1 88 ? 20.509 6.130 -28.311 1.00 97.25 88 VAL A CA 1
ATOM 684 C C . VAL A 1 88 ? 21.911 6.345 -27.736 1.00 97.25 88 VAL A C 1
ATOM 686 O O . VAL A 1 88 ? 22.806 6.759 -28.471 1.00 97.25 88 VAL A O 1
ATOM 689 N N . CYS A 1 89 ? 22.142 6.008 -26.465 1.00 96.75 89 CYS A N 1
ATOM 690 C CA . CYS A 1 89 ? 23.472 6.094 -25.864 1.00 96.75 89 CYS A CA 1
ATOM 691 C C . CYS A 1 89 ? 24.497 5.208 -26.586 1.00 96.75 89 CYS A C 1
ATOM 693 O O . CYS A 1 89 ? 25.585 5.684 -26.900 1.00 96.75 89 CYS A O 1
ATOM 695 N N . VAL A 1 90 ? 24.156 3.954 -26.906 1.00 96.31 90 VAL A N 1
ATOM 696 C CA . VAL A 1 90 ? 25.058 3.044 -27.636 1.00 96.31 90 VAL A CA 1
ATOM 697 C C . VAL A 1 90 ? 25.374 3.580 -29.032 1.00 96.31 90 VAL A C 1
ATOM 699 O O . VAL A 1 90 ? 26.538 3.588 -29.432 1.00 96.31 90 VAL A O 1
ATOM 702 N N . PHE A 1 91 ? 24.368 4.079 -29.755 1.00 95.94 91 PHE A N 1
ATOM 703 C CA . PHE A 1 91 ? 24.567 4.673 -31.077 1.00 95.94 91 PHE A CA 1
ATOM 704 C C . PHE A 1 91 ? 25.466 5.911 -31.029 1.00 95.94 91 PHE A C 1
ATOM 706 O O . PHE A 1 91 ? 26.390 6.021 -31.835 1.00 95.94 91 PHE A O 1
ATOM 713 N N . LEU A 1 92 ? 25.247 6.818 -30.073 1.00 95.94 92 LEU A N 1
ATOM 714 C CA . LEU A 1 92 ? 26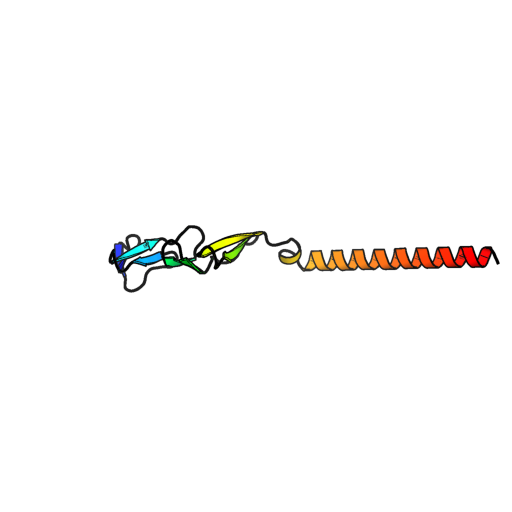.075 8.014 -29.908 1.00 95.94 92 LEU A CA 1
ATOM 715 C C . LEU A 1 92 ? 27.514 7.654 -29.521 1.00 95.94 92 LEU A C 1
ATOM 717 O O . LEU A 1 92 ? 28.453 8.172 -30.119 1.00 95.94 92 LEU A O 1
ATOM 721 N N . CYS A 1 93 ? 27.709 6.721 -28.586 1.00 94.88 93 CYS A N 1
ATOM 722 C CA . CYS A 1 93 ? 29.042 6.251 -28.211 1.00 94.88 93 CYS A CA 1
ATOM 723 C C . CYS A 1 93 ? 29.767 5.573 -29.384 1.00 94.88 93 CYS A C 1
ATOM 725 O O . CYS A 1 93 ? 30.948 5.842 -29.608 1.00 94.88 93 CYS A O 1
ATOM 727 N N . GLY A 1 94 ?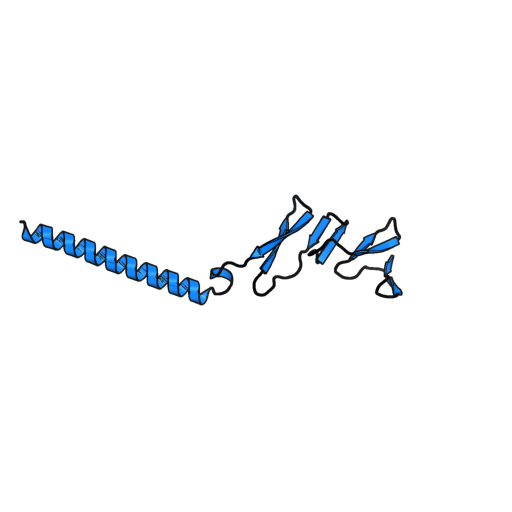 29.068 4.737 -30.157 1.00 95.12 94 GLY A N 1
ATOM 728 C CA . GLY A 1 94 ? 29.620 4.081 -31.343 1.00 95.12 94 GLY A CA 1
ATOM 729 C C . GLY A 1 94 ? 30.011 5.075 -32.439 1.00 95.12 94 GLY A C 1
ATOM 730 O O . GLY A 1 94 ? 31.103 4.974 -32.996 1.00 95.12 94 GLY A O 1
ATOM 731 N N . ALA A 1 95 ? 29.165 6.075 -32.705 1.00 94.75 95 ALA A N 1
ATOM 732 C CA . ALA A 1 95 ? 29.459 7.135 -33.666 1.00 94.75 95 ALA A CA 1
ATOM 733 C C . ALA A 1 95 ? 30.668 7.980 -33.235 1.00 94.75 95 ALA A C 1
ATOM 735 O O . ALA A 1 95 ? 31.555 8.229 -34.048 1.00 94.75 95 ALA A O 1
ATOM 736 N N . CYS A 1 96 ? 30.755 8.359 -31.956 1.00 93.69 96 CYS A N 1
ATOM 737 C CA . CYS A 1 96 ? 31.909 9.081 -31.418 1.00 93.69 96 CYS A CA 1
ATOM 738 C C . CYS A 1 96 ? 33.202 8.268 -31.556 1.00 93.69 96 CYS A C 1
ATOM 740 O O . CYS A 1 96 ? 34.191 8.782 -32.074 1.00 93.69 96 CYS A O 1
ATOM 742 N N . ALA A 1 97 ? 33.190 6.992 -31.157 1.00 93.00 97 ALA A N 1
ATOM 743 C CA . ALA A 1 97 ? 34.353 6.116 -31.285 1.00 93.00 97 ALA A CA 1
ATOM 744 C C . ALA A 1 97 ? 34.799 5.976 -32.750 1.00 93.00 97 ALA A C 1
ATOM 746 O O . ALA A 1 97 ? 35.988 6.065 -33.052 1.00 93.00 97 ALA A O 1
ATOM 747 N N . PHE A 1 98 ? 33.845 5.821 -33.672 1.00 91.69 98 PHE A N 1
ATOM 748 C CA . PHE A 1 98 ? 34.130 5.734 -35.101 1.00 91.69 98 PHE A CA 1
ATOM 749 C C . PHE A 1 98 ? 34.719 7.035 -35.669 1.00 91.69 98 PHE A C 1
ATOM 751 O O . PHE A 1 98 ? 35.669 6.988 -36.451 1.00 91.69 98 PHE A O 1
ATOM 758 N N . CYS A 1 99 ? 34.198 8.198 -35.267 1.00 88.50 99 CYS A N 1
ATOM 759 C CA . CYS A 1 99 ? 34.727 9.498 -35.684 1.00 88.50 99 CYS A CA 1
ATOM 760 C C . CYS A 1 99 ? 36.167 9.713 -35.201 1.00 88.50 99 CYS A C 1
ATOM 762 O O . CYS A 1 99 ? 37.018 10.074 -36.013 1.00 88.50 99 CYS A O 1
ATOM 764 N N . LEU A 1 100 ? 36.455 9.405 -33.932 1.00 86.50 100 LEU A N 1
ATOM 765 C CA . LEU A 1 100 ? 37.804 9.515 -33.365 1.00 86.50 100 LEU A CA 1
ATOM 766 C C . LEU A 1 100 ? 38.803 8.609 -34.102 1.00 86.50 100 LEU A C 1
ATOM 768 O O . LEU A 1 100 ? 39.884 9.047 -34.484 1.00 86.50 100 LEU A O 1
ATOM 772 N N . GLN A 1 101 ? 38.410 7.367 -34.405 1.00 82.00 101 GLN A N 1
ATOM 773 C CA . GLN A 1 101 ? 39.253 6.442 -35.174 1.00 82.00 101 GLN A CA 1
ATOM 774 C C . GLN A 1 101 ? 39.527 6.918 -36.609 1.00 82.00 101 GLN A C 1
ATOM 776 O O . GLN A 1 101 ? 40.568 6.598 -37.188 1.00 82.00 101 GLN A O 1
ATOM 781 N N . ARG A 1 102 ? 38.586 7.645 -37.220 1.00 77.31 102 ARG A N 1
ATOM 782 C CA . ARG A 1 102 ? 38.722 8.145 -38.592 1.00 77.31 102 ARG A CA 1
ATOM 783 C C . ARG A 1 102 ? 39.650 9.357 -38.676 1.00 77.31 102 ARG A C 1
ATOM 785 O O . ARG A 1 102 ? 40.348 9.503 -39.676 1.00 77.31 102 ARG A O 1
ATOM 792 N N . GLU A 1 103 ? 39.651 10.207 -37.657 1.00 75.56 103 GLU A N 1
ATOM 793 C CA . GLU A 1 103 ? 40.539 11.369 -37.554 1.00 75.56 103 GLU A CA 1
ATOM 794 C C . GLU A 1 103 ? 41.996 10.949 -37.318 1.00 75.56 103 GLU A C 1
ATOM 796 O O . GLU A 1 103 ? 42.906 11.466 -37.970 1.00 75.56 103 GLU A O 1
ATOM 801 N N . GLU A 1 104 ? 42.207 9.915 -36.502 1.00 71.44 104 GLU A N 1
ATOM 802 C CA . GLU A 1 104 ? 43.534 9.350 -36.254 1.00 71.44 104 GLU A CA 1
ATOM 803 C C . GLU A 1 104 ? 44.129 8.693 -37.512 1.00 71.44 104 GLU A C 1
ATOM 805 O O . GLU A 1 104 ? 45.270 8.967 -37.871 1.00 71.44 104 GLU A O 1
ATOM 810 N N . ARG A 1 105 ? 43.334 7.929 -38.282 1.00 66.69 105 ARG A N 1
ATOM 811 C CA . ARG A 1 105 ? 43.785 7.371 -39.577 1.00 66.69 105 ARG A CA 1
ATOM 812 C C . ARG A 1 105 ? 44.037 8.409 -40.667 1.00 66.69 105 ARG A C 1
ATOM 814 O O . ARG A 1 105 ? 44.689 8.084 -41.648 1.00 66.69 105 ARG A O 1
ATOM 821 N N . ARG A 1 106 ? 43.459 9.607 -40.566 1.00 67.00 106 ARG A N 1
ATOM 822 C CA . AR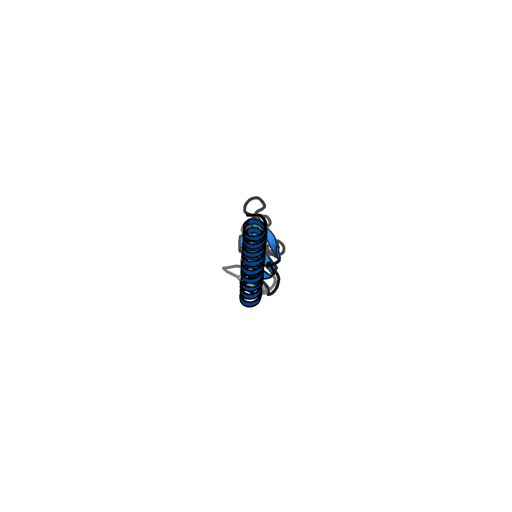G A 1 106 ? 43.669 10.685 -41.546 1.00 67.00 106 ARG A CA 1
ATOM 823 C C . ARG A 1 106 ? 44.935 11.500 -41.236 1.00 67.00 106 ARG A C 1
ATOM 825 O O . ARG A 1 106 ? 45.387 12.239 -42.103 1.00 67.00 106 ARG A O 1
ATOM 832 N N . SER A 1 107 ? 45.480 11.364 -40.028 1.00 60.66 107 SER A N 1
ATOM 833 C CA . SER A 1 107 ? 46.660 12.094 -39.541 1.00 60.66 107 SER A CA 1
ATOM 834 C C . SER A 1 107 ? 47.947 11.251 -39.544 1.00 60.66 107 SER A C 1
ATOM 836 O O . SER A 1 107 ? 48.998 11.761 -39.160 1.00 60.66 107 SER A O 1
ATOM 838 N N . ALA A 1 108 ? 47.857 9.985 -39.966 1.00 54.09 108 ALA A N 1
ATOM 839 C CA . ALA A 1 108 ? 48.966 9.058 -40.204 1.00 54.09 108 ALA A CA 1
ATOM 840 C C . ALA A 1 108 ? 49.184 8.876 -41.713 1.00 54.09 108 ALA A C 1
ATOM 842 O O . ALA A 1 108 ? 50.358 8.729 -42.116 1.00 54.09 108 ALA A O 1
#

Foldseek 3Di:
DAEPVVRGQDPADAFQWEQDPVVRYTDGEEPQARDANDNFAGDDGDCADLFWHWDQDRVRNDTDIDGQDPCRNCVPVVVVVVVVVVVVVVVVVVVVVVVVVVVVVVVD

Secondary structure (DSSP, 8-state):
-EETTTTEE-SSPPTTEEEETTTTEEEEPPTT-SEEEETTEEEEPPPPPSSEEEEEETTTTEEEEEEPPHHHH-HHHHHHHHHHHHHHHHHHHHHHHHHHHHHHHH--

Organism: Alexandrium catenella (NCBI:txid2925)

Sequence (108 aa):
LFDARAGHCVSFCDLGFWADQEARRCKRCAERCLSCQSLHSCLRCPGPDGERKYVLDNNKGSCIVRERRLWERHPEHAAALALSAGSVCVFLCGACAFCLQREERRSA

pLDDT: mean 88.18, std 7.18, range [54.09, 97.25]